Protein AF-A0A523XUC3-F1 (afdb_monomer)

Mean predicted aligned error: 4.94 Å

Nearest PDB structures (foldseek):
  3aon-assembly1_A  TM=2.044E-01  e=8.201E+00  Enterococcus hirae

Secondary structure (DSSP, 8-state):
--S-GGGTTHIIIIIGGGT-----S--SSGGGSTT---EEEEEE---TT-S---EEEEEE--HHHHHHHHHHHHTSEE-TTS-EE--S---

Solvent-accessible surface area (backbone atoms only — not comparable to full-atom values): 6128 Å² total; per-residue (Å²): 129,94,79,49,82,92,50,63,62,39,69,70,67,64,34,45,84,74,69,53,83,86,83,76,90,81,63,56,61,53,69,78,53,71,99,60,93,66,54,72,50,78,52,56,63,93,60,85,94,53,94,72,64,69,59,56,72,47,75,57,70,55,71,71,58,46,52,55,48,53,56,54,47,71,74,38,51,61,48,102,85,65,33,42,41,69,95,58,89,82,130

Sequence (91 aa):
EVFTDDKYQLMHIEMFPEGIIHAECLGGDIDLLLNERVEIGCFPWRFVDGESSIARIVAFVDDDRYAELMEKKASFDKTKFGDCVCQRPQK

pLDDT: mean 90.52, std 7.39, range [54.72, 97.62]

Structure (mmCIF, N/CA/C/O backbone):
data_AF-A0A523XUC3-F1
#
_entry.id   AF-A0A523XUC3-F1
#
loop_
_atom_site.group_PDB
_atom_site.id
_atom_site.type_symbol
_atom_site.label_atom_id
_atom_site.label_alt_id
_atom_site.label_comp_id
_atom_site.label_asym_id
_atom_site.label_entity_id
_atom_site.label_seq_id
_atom_site.pdbx_PDB_ins_code
_atom_site.Cartn_x
_atom_site.Cartn_y
_atom_site.Cartn_z
_atom_site.occupancy
_atom_site.B_iso_or_equiv
_atom_site.auth_seq_id
_atom_site.auth_comp_id
_atom_site.auth_asym_id
_atom_site.auth_atom_id
_atom_site.pdbx_PDB_model_num
ATOM 1 N N . GLU A 1 1 ? 28.193 7.125 4.790 1.00 78.38 1 GLU A N 1
ATOM 2 C CA . GLU A 1 1 ? 26.874 7.761 4.605 1.00 78.38 1 GLU A CA 1
ATOM 3 C C . GLU A 1 1 ? 25.898 6.691 4.127 1.00 78.38 1 GLU A C 1
ATOM 5 O O . GLU A 1 1 ? 26.360 5.760 3.482 1.00 78.38 1 GLU A O 1
ATOM 10 N N . VAL A 1 2 ? 24.621 6.732 4.524 1.00 78.00 2 VAL A N 1
ATOM 11 C CA . VAL A 1 2 ? 23.647 5.646 4.247 1.00 78.00 2 VAL A CA 1
ATOM 12 C C . VAL A 1 2 ? 22.946 5.821 2.888 1.00 78.00 2 VAL A C 1
ATOM 14 O O . VAL A 1 2 ? 22.550 4.832 2.283 1.00 78.00 2 VAL A O 1
ATOM 17 N N . PHE A 1 3 ? 22.847 7.056 2.384 1.00 85.75 3 PHE A N 1
ATOM 18 C CA . PHE A 1 3 ? 22.235 7.393 1.093 1.00 85.75 3 PHE A CA 1
ATOM 19 C C . PHE A 1 3 ? 23.245 8.148 0.230 1.00 85.75 3 PHE A C 1
ATOM 21 O O . PHE A 1 3 ? 23.258 9.372 0.198 1.00 85.75 3 PHE A O 1
ATOM 28 N N . THR A 1 4 ? 24.147 7.402 -0.393 1.00 91.25 4 THR A N 1
ATOM 29 C CA . THR A 1 4 ? 25.159 7.930 -1.312 1.00 91.25 4 THR A CA 1
ATOM 30 C C . THR A 1 4 ? 24.545 8.277 -2.674 1.00 91.25 4 THR A C 1
ATOM 32 O O . THR A 1 4 ? 23.459 7.804 -3.007 1.00 91.25 4 THR A O 1
ATOM 35 N N . ASP A 1 5 ? 25.228 9.092 -3.483 1.00 90.56 5 ASP A N 1
ATOM 36 C CA . ASP A 1 5 ? 24.708 9.569 -4.778 1.00 90.56 5 ASP A CA 1
ATOM 37 C C . ASP A 1 5 ? 24.375 8.436 -5.769 1.00 90.56 5 ASP A C 1
ATOM 39 O O . ASP A 1 5 ? 23.455 8.564 -6.576 1.00 90.56 5 ASP A O 1
ATOM 43 N N . ASP A 1 6 ? 25.060 7.291 -5.681 1.00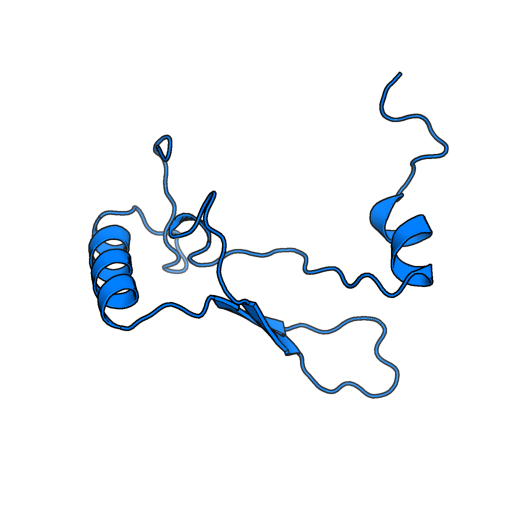 89.31 6 ASP A N 1
ATOM 44 C CA . ASP A 1 6 ? 24.756 6.093 -6.479 1.00 89.31 6 ASP A CA 1
ATOM 45 C C . ASP A 1 6 ? 23.408 5.444 -6.120 1.00 89.31 6 ASP A C 1
ATOM 47 O O . ASP A 1 6 ? 22.923 4.584 -6.849 1.00 89.31 6 ASP A O 1
ATOM 51 N N . LYS A 1 7 ? 22.776 5.871 -5.020 1.00 89.38 7 LYS A N 1
ATOM 52 C CA . LYS A 1 7 ? 21.457 5.413 -4.564 1.00 89.38 7 LYS A CA 1
ATOM 53 C C . LYS A 1 7 ? 20.316 6.313 -5.032 1.00 89.38 7 LYS A C 1
ATOM 55 O O . LYS A 1 7 ? 19.172 6.130 -4.602 1.00 89.38 7 LYS A O 1
ATOM 60 N N . TYR A 1 8 ? 20.593 7.263 -5.926 1.00 91.75 8 TYR A N 1
ATOM 61 C CA . TYR A 1 8 ? 19.565 8.082 -6.557 1.00 91.75 8 TYR A CA 1
ATOM 62 C C . TYR A 1 8 ? 18.480 7.204 -7.196 1.00 91.75 8 TYR A C 1
ATOM 64 O O . TYR A 1 8 ? 18.769 6.349 -8.024 1.00 91.75 8 TYR A O 1
ATOM 72 N N . GLN A 1 9 ? 17.224 7.406 -6.784 1.00 92.56 9 GLN A N 1
ATOM 73 C CA . GLN A 1 9 ? 16.064 6.639 -7.255 1.00 92.56 9 GLN A CA 1
ATOM 74 C C . GLN A 1 9 ? 16.242 5.109 -7.219 1.00 92.56 9 GLN A C 1
ATOM 76 O O . GLN A 1 9 ? 15.631 4.412 -8.025 1.00 92.56 9 GLN A O 1
ATOM 81 N N . LEU A 1 10 ? 17.003 4.573 -6.255 1.00 92.56 10 LEU A N 1
ATOM 82 C CA . LEU A 1 10 ? 17.326 3.141 -6.166 1.00 92.56 10 LEU A CA 1
ATOM 83 C C . LEU A 1 10 ? 16.117 2.218 -6.360 1.00 92.56 10 LEU A C 1
ATOM 85 O O . LEU A 1 10 ? 16.212 1.256 -7.111 1.00 92.56 10 LEU A O 1
ATOM 89 N N . MET A 1 11 ? 14.972 2.531 -5.741 1.00 91.88 11 MET A N 1
ATOM 90 C CA . MET A 1 11 ? 13.752 1.734 -5.916 1.00 91.88 11 MET A CA 1
ATOM 91 C C . MET A 1 11 ? 13.397 1.600 -7.406 1.00 91.88 11 MET A C 1
ATOM 93 O O . MET A 1 11 ? 13.196 0.500 -7.897 1.00 91.88 11 MET A O 1
ATOM 97 N N . HIS A 1 12 ? 13.393 2.702 -8.155 1.00 92.56 12 HIS A N 1
ATOM 98 C CA . HIS A 1 12 ? 13.019 2.711 -9.572 1.00 92.56 12 HIS A CA 1
ATOM 99 C C . HIS A 1 12 ? 14.112 2.113 -10.468 1.00 92.56 12 HIS A C 1
ATOM 101 O O . HIS A 1 12 ? 13.801 1.467 -11.461 1.00 92.56 12 HIS A O 1
ATOM 107 N N . ILE A 1 13 ? 15.387 2.326 -10.139 1.00 92.94 13 ILE A N 1
ATOM 108 C CA . ILE A 1 13 ? 16.501 1.910 -11.001 1.00 92.94 13 ILE A CA 1
ATOM 109 C C . ILE A 1 13 ? 16.857 0.435 -10.794 1.00 92.94 13 ILE A C 1
ATOM 111 O O . ILE A 1 13 ? 17.060 -0.282 -11.769 1.00 92.94 13 ILE A O 1
ATOM 115 N N . GLU A 1 14 ? 16.932 -0.026 -9.544 1.00 92.31 14 GLU A N 1
ATOM 116 C CA . GLU A 1 14 ? 17.412 -1.373 -9.219 1.00 92.31 14 GLU A CA 1
ATOM 117 C C . GLU A 1 14 ? 16.277 -2.409 -9.129 1.00 92.31 14 GLU A C 1
ATOM 119 O O . GLU A 1 14 ? 16.509 -3.572 -9.443 1.00 92.31 14 GLU A O 1
ATOM 124 N N . MET A 1 15 ? 15.047 -2.033 -8.741 1.00 94.06 15 MET A N 1
ATOM 125 C CA . MET A 1 15 ? 13.991 -3.026 -8.460 1.00 94.06 15 MET A CA 1
ATOM 126 C C . MET A 1 15 ? 13.083 -3.351 -9.652 1.00 94.06 15 MET A C 1
ATOM 128 O O . MET A 1 15 ? 12.641 -4.493 -9.785 1.00 94.06 15 MET A O 1
ATOM 132 N N . PHE A 1 16 ? 12.823 -2.397 -10.552 1.00 92.94 16 PHE A N 1
ATOM 133 C CA . PHE A 1 16 ? 12.019 -2.673 -11.749 1.00 92.94 16 PHE A CA 1
ATOM 134 C C . PHE A 1 16 ? 12.636 -3.722 -12.690 1.00 92.94 16 PHE A C 1
ATOM 136 O O . PHE A 1 16 ? 11.874 -4.556 -13.187 1.00 92.94 16 PHE A O 1
ATOM 143 N N . PRO A 1 17 ? 13.968 -3.764 -12.918 1.00 94.19 17 PRO A N 1
ATOM 144 C CA . PRO A 1 17 ? 14.591 -4.837 -13.698 1.00 94.19 17 PRO A CA 1
ATOM 145 C C . PRO A 1 17 ? 14.352 -6.240 -13.123 1.00 94.19 17 PRO A C 1
ATOM 147 O O . PRO A 1 17 ? 14.290 -7.205 -13.880 1.00 94.19 17 PRO A O 1
ATOM 150 N N . GLU A 1 18 ? 14.159 -6.343 -11.806 1.00 95.75 18 GLU A N 1
ATOM 151 C CA . GLU A 1 18 ? 13.843 -7.591 -11.097 1.00 95.75 18 GLU A CA 1
ATOM 152 C C . GLU A 1 18 ? 12.334 -7.913 -11.099 1.00 95.75 18 GLU A C 1
ATOM 154 O O . GLU A 1 18 ? 11.887 -8.877 -10.478 1.00 95.75 18 GLU A O 1
ATOM 159 N N . GLY A 1 19 ? 11.514 -7.103 -11.781 1.00 92.00 19 GLY A N 1
ATOM 160 C CA . GLY A 1 19 ? 10.063 -7.283 -11.853 1.00 92.00 19 GLY A CA 1
ATOM 161 C C . GLY A 1 19 ? 9.323 -6.942 -10.557 1.00 92.00 19 GLY A C 1
ATOM 162 O O . GLY A 1 19 ? 8.163 -7.323 -10.394 1.00 92.00 19 GLY A O 1
ATOM 163 N N . ILE A 1 20 ? 9.966 -6.228 -9.629 1.00 94.50 20 ILE A N 1
ATOM 164 C CA . ILE A 1 20 ? 9.332 -5.771 -8.391 1.00 94.50 20 ILE A CA 1
ATOM 165 C C . ILE A 1 20 ? 8.461 -4.554 -8.714 1.00 94.50 20 ILE A C 1
ATOM 167 O O . ILE A 1 20 ? 8.942 -3.523 -9.177 1.00 94.50 20 ILE A O 1
ATOM 171 N N . ILE A 1 21 ? 7.157 -4.683 -8.473 1.00 91.44 21 ILE A N 1
ATOM 172 C CA . ILE A 1 21 ? 6.164 -3.643 -8.759 1.00 91.44 21 ILE A CA 1
ATOM 173 C C . ILE A 1 21 ? 6.049 -2.696 -7.562 1.00 91.44 21 ILE A C 1
ATOM 175 O O . ILE A 1 21 ? 6.055 -3.133 -6.410 1.00 91.44 21 ILE A O 1
ATOM 179 N N . HIS A 1 22 ? 5.872 -1.402 -7.832 1.00 94.50 22 HIS A N 1
ATOM 180 C CA . HIS A 1 22 ? 5.594 -0.402 -6.804 1.00 94.50 22 HIS A CA 1
ATOM 181 C C . HIS A 1 22 ? 4.131 0.025 -6.810 1.00 94.50 22 HIS A C 1
ATOM 183 O O . HIS A 1 22 ? 3.495 0.145 -7.856 1.00 94.50 22 HIS A O 1
ATOM 189 N N . ALA A 1 23 ? 3.627 0.309 -5.615 1.00 94.25 23 ALA A N 1
ATOM 190 C CA . ALA A 1 23 ? 2.382 1.020 -5.408 1.00 94.25 23 ALA A CA 1
ATOM 191 C C . ALA A 1 23 ? 2.704 2.293 -4.624 1.00 94.25 23 ALA A C 1
ATOM 193 O O . ALA A 1 23 ? 3.170 2.231 -3.486 1.00 94.25 23 ALA A O 1
ATOM 194 N N . GLU A 1 24 ? 2.496 3.441 -5.254 1.00 93.81 24 GLU A N 1
ATOM 195 C CA . GLU A 1 24 ? 2.764 4.750 -4.669 1.00 93.81 24 GLU A CA 1
ATOM 196 C C . GLU A 1 24 ? 1.470 5.463 -4.283 1.00 93.81 24 GLU A C 1
ATOM 198 O O . GLU A 1 24 ? 0.378 5.093 -4.717 1.00 93.81 24 GLU A O 1
ATOM 203 N N . CYS A 1 25 ? 1.598 6.485 -3.435 1.00 92.38 25 CYS A N 1
ATOM 204 C CA . CYS A 1 25 ? 0.464 7.277 -2.955 1.00 92.38 25 CYS A CA 1
ATOM 205 C C . CYS A 1 25 ? -0.655 6.434 -2.311 1.00 92.38 25 CYS A C 1
ATOM 207 O O . CYS A 1 25 ? -1.826 6.813 -2.363 1.00 92.38 25 CYS A O 1
ATOM 209 N N . LEU A 1 26 ? -0.302 5.302 -1.687 1.00 90.56 26 LEU A N 1
ATOM 210 C CA . LEU A 1 26 ? -1.251 4.497 -0.923 1.00 90.56 26 LEU A CA 1
ATOM 211 C C . LEU A 1 26 ? -1.799 5.311 0.250 1.00 90.56 26 LEU A C 1
ATOM 213 O O . LEU A 1 26 ? -1.049 5.877 1.043 1.00 90.56 26 LEU A O 1
ATOM 217 N N . GLY A 1 27 ? -3.123 5.356 0.344 1.00 87.19 27 GLY A N 1
ATOM 218 C CA . GLY A 1 27 ? -3.858 6.088 1.366 1.00 87.19 27 GLY A CA 1
ATOM 219 C C . GLY A 1 27 ? -5.222 5.450 1.604 1.00 87.19 27 GLY A C 1
ATOM 220 O O . GLY A 1 27 ? -5.379 4.238 1.458 1.00 87.19 27 GLY A O 1
ATOM 221 N N . GLY A 1 28 ? -6.217 6.261 1.958 1.00 88.25 28 GLY A N 1
ATOM 222 C CA . GLY A 1 28 ? -7.531 5.762 2.356 1.00 88.25 28 GLY A CA 1
ATOM 223 C C . GLY A 1 28 ? -7.485 5.234 3.784 1.00 88.25 28 GLY A C 1
ATOM 224 O O . GLY A 1 28 ? -7.061 5.942 4.692 1.00 88.25 28 GLY A O 1
ATOM 225 N N . ASP A 1 29 ? -7.877 3.979 3.978 1.00 91.06 29 ASP A N 1
ATOM 226 C CA . ASP A 1 29 ? -8.011 3.384 5.310 1.00 91.06 29 ASP A CA 1
ATOM 227 C C . ASP A 1 29 ? -6.755 2.628 5.787 1.00 91.06 29 ASP A C 1
ATOM 229 O O . ASP A 1 29 ? -6.844 1.719 6.611 1.00 91.06 29 ASP A O 1
ATOM 233 N N . ILE A 1 30 ? -5.573 2.977 5.264 1.00 89.75 30 ILE A N 1
ATOM 234 C CA . ILE A 1 30 ? -4.309 2.275 5.564 1.00 89.75 30 ILE A CA 1
ATOM 235 C C . ILE A 1 30 ? -3.962 2.294 7.059 1.00 89.75 30 ILE A C 1
ATOM 237 O O . ILE A 1 30 ? -3.446 1.313 7.594 1.00 89.75 30 ILE A O 1
ATOM 241 N N . ASP A 1 31 ? -4.350 3.363 7.756 1.00 89.88 31 ASP A N 1
ATOM 242 C CA . ASP A 1 31 ? -4.204 3.498 9.202 1.00 89.88 31 ASP A CA 1
ATOM 243 C C . ASP A 1 31 ? -5.006 2.446 9.987 1.00 89.88 31 ASP A C 1
ATOM 245 O O . ASP A 1 31 ? -4.821 2.295 11.187 1.00 89.88 31 ASP A O 1
ATOM 249 N N . LEU A 1 32 ? -5.919 1.692 9.381 1.00 90.75 32 LEU A N 1
ATOM 250 C CA . LEU A 1 32 ? -6.604 0.620 10.102 1.00 90.75 32 LEU A CA 1
ATOM 251 C C . LEU A 1 32 ? -5.724 -0.619 10.303 1.00 90.75 32 LEU A C 1
ATOM 253 O O . LEU A 1 32 ? -5.963 -1.336 11.277 1.00 90.75 32 LEU A O 1
ATOM 257 N N . LEU A 1 33 ? -4.720 -0.817 9.438 1.00 89.69 33 LEU A N 1
ATOM 258 C CA . LEU A 1 33 ? -4.007 -2.081 9.205 1.00 89.69 33 LEU A CA 1
ATOM 259 C C . LEU A 1 33 ? -2.475 -1.976 9.360 1.00 89.69 33 LEU A C 1
ATOM 261 O O . LEU A 1 33 ? -1.727 -2.771 8.785 1.00 89.69 33 LEU A O 1
ATOM 265 N N . LEU A 1 34 ? -1.970 -0.984 10.099 1.00 89.00 34 LEU A N 1
ATOM 266 C CA . LEU A 1 34 ? -0.525 -0.839 10.305 1.00 89.00 34 LEU A CA 1
ATOM 267 C C . LEU A 1 34 ? 0.053 -2.050 11.054 1.00 89.00 34 LEU A C 1
ATOM 269 O O . LEU A 1 34 ? -0.535 -2.537 12.014 1.00 89.00 34 LEU A O 1
ATOM 273 N N . ASN A 1 35 ? 1.245 -2.496 10.642 1.00 89.00 35 ASN A N 1
ATOM 274 C CA . ASN A 1 35 ? 1.958 -3.658 11.198 1.00 89.00 35 ASN A CA 1
ATOM 275 C C . ASN A 1 35 ? 1.231 -5.010 11.060 1.00 89.00 35 ASN A C 1
ATOM 277 O O . ASN A 1 35 ? 1.624 -5.984 11.703 1.00 89.00 35 ASN A O 1
ATOM 281 N N . GLU A 1 36 ? 0.217 -5.107 10.199 1.00 90.31 36 GLU A N 1
ATOM 282 C CA . GLU A 1 36 ? -0.504 -6.353 9.938 1.00 90.31 36 GLU A CA 1
ATOM 283 C C . GLU A 1 36 ? -0.066 -6.984 8.610 1.00 90.31 36 GLU A C 1
ATOM 285 O O . GLU A 1 36 ? 0.203 -6.304 7.618 1.00 90.31 36 GLU A O 1
ATOM 290 N N . ARG A 1 37 ? 0.002 -8.321 8.578 1.00 93.25 37 ARG A N 1
ATOM 291 C CA . ARG A 1 37 ? 0.154 -9.074 7.330 1.00 93.25 37 ARG A CA 1
ATOM 292 C C . ARG A 1 37 ? -1.236 -9.415 6.817 1.00 93.25 37 ARG A C 1
ATOM 294 O O . ARG A 1 37 ? -1.949 -10.175 7.460 1.00 93.25 37 ARG A O 1
ATOM 301 N N . VAL A 1 38 ? -1.572 -8.898 5.646 1.00 94.50 38 VAL A N 1
ATOM 302 C CA . VAL A 1 38 ? -2.862 -9.118 4.988 1.00 94.50 38 VAL A CA 1
ATOM 303 C C . VAL A 1 38 ? -2.649 -9.445 3.517 1.00 94.50 38 VAL A C 1
ATOM 305 O O . VAL A 1 38 ? -1.616 -9.103 2.934 1.00 94.50 38 VAL A O 1
ATOM 308 N N . GLU A 1 39 ? -3.623 -10.117 2.915 1.00 96.38 39 GLU A N 1
ATOM 309 C CA . GLU A 1 39 ? -3.648 -10.299 1.469 1.00 96.38 39 GLU A CA 1
ATOM 310 C C . GLU A 1 39 ? -4.055 -8.981 0.801 1.00 96.38 39 GLU A C 1
ATOM 312 O O . GLU A 1 39 ? -5.049 -8.357 1.176 1.00 96.38 39 GLU A O 1
ATOM 317 N N . ILE A 1 40 ? -3.268 -8.541 -0.182 1.00 95.38 40 ILE A N 1
ATOM 318 C CA . ILE A 1 40 ? -3.496 -7.288 -0.902 1.00 95.38 40 ILE A CA 1
ATOM 319 C C . ILE A 1 40 ? -3.960 -7.596 -2.322 1.00 95.38 40 ILE A C 1
ATOM 321 O O . ILE A 1 40 ? -3.271 -8.277 -3.080 1.00 95.38 40 ILE A O 1
ATOM 325 N N . GLY A 1 41 ? -5.106 -7.033 -2.700 1.00 96.69 41 GLY A N 1
ATOM 326 C CA . GLY A 1 41 ? -5.573 -7.002 -4.081 1.00 96.69 41 GLY A CA 1
ATOM 327 C C . GLY A 1 41 ? -5.190 -5.693 -4.759 1.00 96.69 41 GLY A C 1
ATOM 328 O O . GLY A 1 41 ? -5.459 -4.623 -4.217 1.00 96.69 41 GLY A O 1
ATOM 329 N N . CYS A 1 42 ? -4.619 -5.765 -5.962 1.00 95.75 42 CYS A N 1
ATOM 330 C CA . CYS A 1 42 ? -4.348 -4.603 -6.809 1.00 95.75 42 CYS A CA 1
ATOM 331 C C . CYS A 1 42 ? -5.133 -4.714 -8.120 1.00 95.75 42 CYS A C 1
ATOM 333 O O . CYS A 1 42 ? -4.963 -5.668 -8.879 1.00 95.75 42 CYS A O 1
ATOM 335 N N . PHE A 1 43 ? -5.985 -3.725 -8.389 1.00 96.56 43 PHE A N 1
ATOM 336 C CA . PHE A 1 43 ? -6.860 -3.684 -9.559 1.00 96.56 43 PHE A CA 1
ATOM 337 C C . PHE A 1 43 ? -6.545 -2.444 -10.415 1.00 96.56 43 PHE A C 1
ATOM 339 O O . PHE A 1 43 ? -7.226 -1.419 -10.282 1.00 96.56 43 PHE A O 1
ATOM 346 N N . PRO A 1 44 ? -5.496 -2.496 -11.259 1.00 95.25 44 PRO A N 1
ATOM 347 C CA . PRO A 1 44 ? -5.143 -1.412 -12.168 1.00 95.25 44 PRO A CA 1
ATOM 348 C C . PRO A 1 44 ? -6.051 -1.386 -13.400 1.00 95.25 44 PRO A C 1
ATOM 350 O O . PRO A 1 44 ? -6.660 -2.390 -13.787 1.00 95.25 44 PRO A O 1
ATOM 353 N N . TRP A 1 45 ? -6.107 -0.235 -14.063 1.00 95.44 45 TRP A N 1
ATOM 354 C CA . TRP A 1 45 ? -6.647 -0.164 -15.413 1.00 95.44 45 TRP A CA 1
ATOM 355 C C . TRP A 1 45 ? -5.735 -0.895 -16.402 1.00 95.44 45 TRP A C 1
ATOM 357 O O . TRP A 1 45 ? -4.511 -0.892 -16.293 1.00 95.44 45 TRP A O 1
ATOM 367 N N . ARG A 1 46 ? -6.352 -1.558 -17.384 1.00 91.69 46 ARG A N 1
ATOM 368 C CA . ARG A 1 46 ? -5.629 -2.312 -18.413 1.00 91.69 46 ARG A CA 1
ATOM 369 C C . ARG A 1 46 ? -5.252 -1.383 -19.556 1.00 91.69 46 ARG A C 1
ATOM 371 O O . ARG A 1 46 ? -5.970 -1.290 -20.549 1.00 91.69 46 ARG A O 1
ATOM 378 N N . PHE A 1 47 ? -4.145 -0.680 -19.380 1.00 90.81 47 PHE A N 1
ATOM 379 C CA . PHE A 1 47 ? -3.564 0.170 -20.407 1.00 90.81 47 PHE A CA 1
ATOM 380 C C . PHE A 1 47 ? -2.602 -0.623 -21.284 1.00 90.81 47 PHE A C 1
ATOM 382 O O . PHE A 1 47 ? -1.725 -1.324 -20.787 1.00 90.81 47 PHE A O 1
ATOM 389 N N . VAL A 1 48 ? -2.800 -0.529 -22.598 1.00 93.50 48 VAL A N 1
ATOM 390 C CA . VAL A 1 48 ? -1.866 -1.085 -23.581 1.00 93.50 48 VAL A CA 1
ATOM 391 C C . VAL A 1 48 ? -0.655 -0.157 -23.633 1.00 93.50 48 VAL A C 1
ATOM 393 O O . VAL A 1 48 ? -0.833 1.055 -23.729 1.00 93.50 48 VAL A O 1
ATOM 396 N N . ASP A 1 49 ? 0.543 -0.731 -23.517 1.00 93.44 49 ASP A N 1
ATOM 397 C CA . ASP A 1 49 ? 1.833 -0.022 -23.521 1.00 93.44 49 ASP A CA 1
ATOM 398 C C . ASP A 1 49 ? 1.989 1.052 -22.422 1.00 93.44 49 ASP A C 1
ATOM 400 O O . ASP A 1 49 ? 2.780 1.984 -22.553 1.00 93.44 49 ASP A O 1
ATOM 404 N N . GLY A 1 50 ? 1.235 0.937 -21.323 1.00 90.75 50 GLY A N 1
ATOM 405 C CA . GLY A 1 50 ? 1.363 1.827 -20.168 1.00 90.75 50 GLY A CA 1
ATOM 406 C C . GLY A 1 50 ? 2.517 1.424 -19.246 1.00 90.75 50 GLY A C 1
ATOM 407 O O . GLY A 1 50 ? 2.609 0.268 -18.843 1.00 90.75 50 GLY A O 1
ATOM 408 N N . GLU A 1 51 ? 3.357 2.388 -18.860 1.00 90.69 51 GLU A N 1
ATOM 409 C CA . GLU A 1 51 ? 4.452 2.184 -17.892 1.00 90.69 51 GLU A CA 1
ATOM 410 C C . GLU A 1 51 ? 3.955 2.153 -16.435 1.00 90.69 51 GLU A C 1
ATOM 412 O O . GLU A 1 51 ? 4.575 1.549 -15.562 1.00 90.69 51 GLU A O 1
ATOM 417 N N . SER A 1 52 ? 2.810 2.784 -16.166 1.00 93.25 52 SER A N 1
ATOM 418 C CA . SER A 1 52 ? 2.127 2.776 -14.875 1.00 93.25 52 SER A CA 1
ATOM 419 C C . SER A 1 52 ? 0.620 2.962 -15.063 1.00 93.25 52 SER A C 1
ATOM 421 O O . SER A 1 52 ? 0.136 3.357 -16.128 1.00 93.25 52 SER A O 1
ATOM 423 N N . SER A 1 53 ? -0.155 2.644 -14.028 1.00 95.00 53 SER A N 1
ATOM 424 C CA . SER A 1 53 ? -1.604 2.816 -14.037 1.00 95.00 53 SER A CA 1
ATOM 425 C C . SER A 1 53 ? -2.089 3.201 -12.654 1.00 95.00 53 SER A C 1
ATOM 427 O O . SER A 1 53 ? -1.630 2.660 -11.650 1.00 95.00 53 SER A O 1
ATOM 429 N N . ILE A 1 54 ? -3.116 4.050 -12.609 1.00 95.12 54 ILE A N 1
ATOM 430 C CA . ILE A 1 54 ? -3.926 4.169 -11.401 1.00 95.12 54 ILE A CA 1
ATOM 431 C C . ILE A 1 54 ? -4.537 2.805 -11.068 1.00 95.12 54 ILE A C 1
ATOM 433 O O . ILE A 1 54 ? -4.894 2.031 -11.965 1.00 95.12 54 ILE A O 1
ATOM 437 N N . ALA A 1 55 ? -4.658 2.514 -9.779 1.00 95.06 55 ALA A N 1
ATOM 438 C CA . ALA A 1 55 ? -5.192 1.251 -9.305 1.00 95.06 55 ALA A CA 1
ATOM 439 C C . ALA A 1 55 ? -6.089 1.455 -8.091 1.00 95.06 55 ALA A C 1
ATOM 441 O O . ALA A 1 55 ? -5.874 2.350 -7.273 1.00 95.06 55 ALA A O 1
ATOM 442 N N . ARG A 1 56 ? -7.085 0.578 -7.958 1.00 95.31 56 ARG A N 1
ATOM 443 C CA . ARG A 1 56 ? -7.762 0.370 -6.680 1.00 95.31 56 ARG A CA 1
ATOM 444 C C . ARG A 1 56 ? -7.025 -0.736 -5.944 1.00 95.31 56 ARG A C 1
ATOM 446 O O . ARG A 1 56 ? -6.992 -1.866 -6.423 1.00 95.31 56 ARG A O 1
ATOM 453 N N . ILE A 1 57 ? -6.445 -0.398 -4.802 1.00 96.12 57 ILE A N 1
ATOM 454 C CA . ILE A 1 57 ? -5.752 -1.350 -3.938 1.00 96.12 57 ILE A CA 1
ATOM 455 C C . ILE A 1 57 ? -6.591 -1.555 -2.683 1.00 96.12 57 ILE A C 1
ATOM 457 O O . ILE A 1 57 ? -7.109 -0.595 -2.114 1.00 96.12 57 ILE A O 1
ATOM 461 N N . VAL A 1 58 ? -6.782 -2.815 -2.307 1.00 95.75 58 VAL A N 1
ATOM 462 C CA . VAL A 1 58 ? -7.610 -3.223 -1.169 1.00 95.75 58 VAL A CA 1
ATOM 463 C C . VAL A 1 58 ? -6.855 -4.238 -0.325 1.00 95.75 58 VAL A C 1
ATOM 465 O O . VAL A 1 58 ? -6.052 -5.008 -0.849 1.00 95.75 58 VAL A O 1
ATOM 468 N N . ALA A 1 59 ? -7.145 -4.253 0.970 1.00 95.69 59 ALA A N 1
ATOM 469 C CA . ALA A 1 59 ? -6.743 -5.327 1.863 1.00 95.69 59 ALA A CA 1
ATOM 470 C C . ALA A 1 59 ? -7.928 -6.269 2.078 1.00 95.69 59 ALA A C 1
ATOM 472 O O . ALA A 1 59 ? -9.031 -5.812 2.387 1.00 95.69 59 ALA A O 1
ATOM 473 N N . PHE A 1 60 ? -7.700 -7.567 1.908 1.00 96.75 60 PHE A N 1
ATOM 474 C CA . PHE A 1 60 ? -8.674 -8.599 2.236 1.00 96.75 60 PHE A CA 1
ATOM 475 C C . PHE A 1 60 ? -8.489 -9.034 3.687 1.00 96.75 60 PHE A C 1
ATOM 477 O O . PHE A 1 60 ? -7.373 -9.308 4.133 1.00 96.75 60 PHE A O 1
ATOM 484 N N . VAL A 1 61 ? -9.599 -9.083 4.416 1.00 95.81 61 VAL A N 1
ATOM 485 C CA . VAL A 1 61 ? -9.687 -9.538 5.804 1.00 95.81 61 VAL A CA 1
ATOM 486 C C . VAL A 1 61 ? -10.964 -10.357 5.966 1.00 95.81 61 VAL A C 1
ATOM 488 O O . VAL A 1 61 ? -11.912 -10.162 5.203 1.00 95.81 61 VAL A O 1
ATOM 491 N N . ASP A 1 62 ? -10.990 -11.249 6.952 1.00 96.81 62 ASP A N 1
ATOM 492 C CA . ASP A 1 62 ? -12.187 -12.023 7.288 1.00 96.81 62 ASP A CA 1
ATOM 493 C C . ASP A 1 62 ? -13.328 -11.114 7.773 1.00 96.81 62 ASP A C 1
ATOM 495 O O . ASP A 1 62 ? -13.087 -10.018 8.285 1.00 96.81 62 ASP A O 1
ATOM 499 N N . ASP A 1 63 ? -14.573 -11.581 7.660 1.00 97.62 63 ASP A N 1
ATOM 500 C CA . ASP A 1 63 ? -15.771 -10.789 7.981 1.00 97.62 63 ASP A CA 1
ATOM 501 C C . ASP A 1 63 ? -15.778 -10.268 9.430 1.00 97.62 63 ASP A C 1
ATOM 503 O O . ASP A 1 63 ? -16.081 -9.095 9.669 1.00 97.62 63 ASP A O 1
ATOM 507 N N . ASP A 1 64 ? -15.384 -11.104 10.394 1.00 97.62 64 ASP A N 1
ATOM 508 C CA . ASP A 1 64 ? -15.286 -10.708 11.806 1.00 97.62 64 ASP A CA 1
ATOM 509 C C . ASP A 1 64 ? -14.253 -9.587 11.985 1.00 97.62 64 ASP A C 1
ATOM 511 O O . ASP A 1 6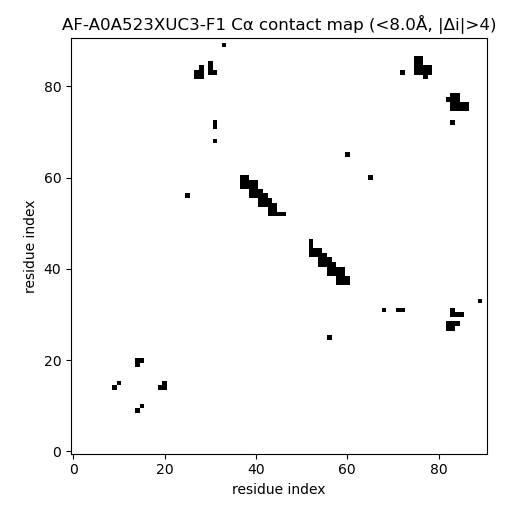4 ? -14.515 -8.569 12.631 1.00 97.62 64 ASP A O 1
ATOM 515 N N . ARG A 1 65 ? -13.096 -9.723 11.325 1.00 95.12 65 ARG A N 1
ATOM 516 C CA . ARG A 1 65 ? -12.042 -8.707 11.353 1.00 95.12 65 ARG A CA 1
ATOM 517 C C . ARG A 1 65 ? -12.501 -7.420 10.678 1.00 95.12 65 ARG A C 1
ATOM 519 O O . ARG A 1 65 ? -12.223 -6.332 11.177 1.00 95.12 65 ARG A O 1
ATOM 526 N N . TYR A 1 66 ? -13.219 -7.518 9.565 1.00 95.94 66 TYR A N 1
ATOM 527 C CA . TYR A 1 66 ? -13.791 -6.360 8.891 1.00 95.94 66 TYR A CA 1
ATOM 528 C C . TYR A 1 66 ? -14.722 -5.576 9.823 1.00 95.94 66 TYR A C 1
ATOM 530 O O . TYR A 1 66 ? -14.604 -4.352 9.909 1.00 95.94 66 TYR A O 1
ATOM 538 N N . ALA A 1 67 ? -15.601 -6.262 10.559 1.00 97.06 67 ALA A N 1
ATOM 539 C CA . ALA A 1 67 ? -16.511 -5.623 11.506 1.00 97.06 67 ALA A CA 1
ATOM 540 C C . ALA A 1 67 ? -15.754 -4.846 12.599 1.00 97.06 67 ALA A C 1
ATOM 542 O O . ALA A 1 67 ? -16.050 -3.669 12.827 1.00 97.06 67 ALA A O 1
ATOM 543 N N . GLU A 1 68 ? -14.723 -5.451 13.198 1.00 94.81 68 GLU A N 1
ATOM 544 C CA . GLU A 1 68 ? -13.847 -4.784 14.174 1.00 94.81 68 GLU A CA 1
ATOM 545 C C . GLU A 1 68 ? -13.165 -3.539 13.589 1.00 94.81 68 GLU A C 1
ATOM 547 O O . GLU A 1 68 ? -13.098 -2.485 14.229 1.00 94.81 68 GLU A O 1
ATOM 552 N N . LEU A 1 69 ? -12.654 -3.637 12.357 1.00 93.75 69 LEU A N 1
ATOM 553 C CA . LEU A 1 69 ? -11.985 -2.523 11.689 1.00 93.75 69 LEU A CA 1
ATOM 554 C C . LEU A 1 69 ? 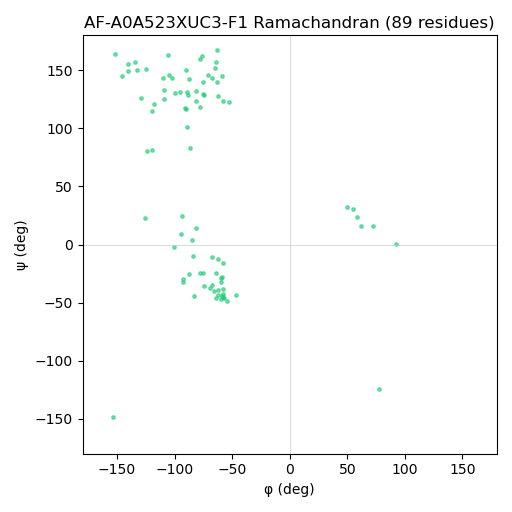-12.955 -1.387 11.366 1.00 93.75 69 LEU A C 1
ATOM 556 O O . LEU A 1 69 ? -12.565 -0.224 11.459 1.00 93.75 69 LEU A O 1
ATOM 560 N N . MET A 1 70 ? -14.209 -1.686 11.021 1.00 94.50 70 MET A N 1
ATOM 561 C CA . MET A 1 70 ? -15.228 -0.659 10.790 1.00 94.50 70 MET A CA 1
ATOM 562 C C . MET A 1 70 ? -15.630 0.053 12.085 1.00 94.50 70 MET A C 1
ATOM 564 O O . MET A 1 70 ? -15.805 1.275 12.077 1.00 94.50 70 MET A O 1
ATOM 568 N N . GLU A 1 71 ? -15.708 -0.664 13.208 1.00 93.81 71 GLU A N 1
ATOM 569 C CA . GLU A 1 71 ? -15.906 -0.049 14.525 1.00 93.81 71 GLU A CA 1
ATOM 570 C C . GLU A 1 71 ? -14.707 0.836 14.907 1.00 93.81 71 GLU A C 1
ATOM 572 O O . GLU A 1 71 ? -14.877 2.005 15.265 1.00 93.81 71 GLU A O 1
ATOM 577 N N . LYS A 1 72 ? -13.478 0.334 14.721 1.00 90.69 72 LYS A N 1
ATOM 578 C CA . LYS A 1 72 ? -12.241 1.108 14.915 1.00 90.69 72 LYS A CA 1
ATOM 579 C C . LYS A 1 72 ? -12.233 2.364 14.038 1.00 90.69 72 LYS A C 1
ATOM 581 O O . LYS A 1 72 ? -11.965 3.454 14.544 1.00 90.69 72 LYS A O 1
ATOM 586 N N . LYS A 1 73 ? -12.600 2.246 12.758 1.00 92.12 73 LYS A N 1
ATOM 587 C CA . LYS A 1 73 ? -12.695 3.360 11.800 1.00 92.12 73 LYS A CA 1
ATOM 588 C C . LYS A 1 73 ? -13.664 4.441 12.263 1.00 92.12 73 LYS A C 1
ATOM 590 O O . LYS A 1 73 ? -13.384 5.624 12.083 1.00 92.12 73 LYS A O 1
ATOM 595 N N . ALA A 1 74 ? -14.787 4.061 12.871 1.00 91.56 74 ALA A N 1
ATOM 596 C CA . ALA A 1 74 ? -15.761 5.016 13.393 1.00 91.56 74 ALA A CA 1
ATOM 597 C C . ALA A 1 74 ? -15.195 5.886 14.530 1.00 91.56 74 ALA A C 1
ATOM 599 O O . ALA A 1 74 ? -15.666 7.004 14.727 1.00 91.56 74 ALA A O 1
ATOM 600 N N . SER A 1 75 ? -14.174 5.398 15.243 1.00 89.69 75 SER A N 1
ATOM 601 C CA . SER A 1 75 ? -13.494 6.139 16.312 1.00 89.69 75 SER A CA 1
ATOM 602 C C . SER A 1 75 ? -12.395 7.095 15.825 1.00 89.69 75 SER A C 1
ATOM 604 O O . SER A 1 75 ? -11.870 7.869 16.627 1.00 89.69 75 SER A O 1
ATOM 606 N N . PHE A 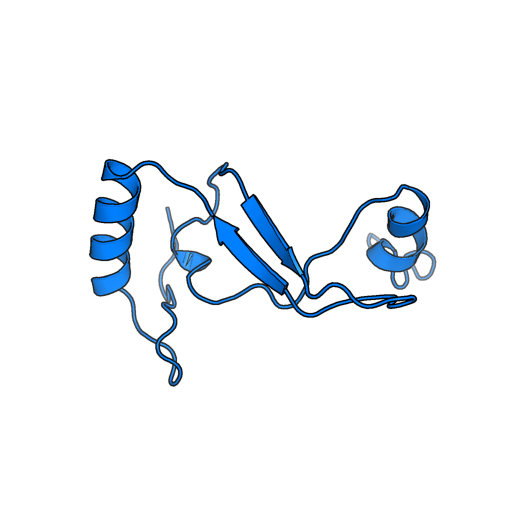1 76 ? -12.015 7.029 14.544 1.00 90.31 76 PHE A N 1
ATOM 607 C CA . PHE A 1 76 ? -10.924 7.825 13.980 1.00 90.31 76 PHE A CA 1
ATOM 608 C C . PHE A 1 76 ? -11.423 9.165 13.440 1.00 90.31 76 PHE A C 1
ATOM 610 O O . PHE A 1 76 ? -12.548 9.289 12.945 1.00 90.31 76 PHE A O 1
ATOM 617 N N . ASP A 1 77 ? -10.540 10.162 13.487 1.00 90.56 77 ASP A N 1
ATOM 618 C CA . ASP A 1 77 ? -10.763 11.419 12.787 1.00 90.56 77 ASP A CA 1
ATOM 619 C C . ASP A 1 77 ? -10.770 11.169 11.277 1.00 90.56 77 ASP A C 1
ATOM 621 O O . ASP A 1 77 ? -10.143 10.236 10.769 1.00 90.56 77 ASP A O 1
ATOM 625 N N . LYS A 1 78 ? -11.499 12.009 10.545 1.00 90.19 78 LYS A N 1
ATOM 626 C CA . LYS A 1 78 ? -11.625 11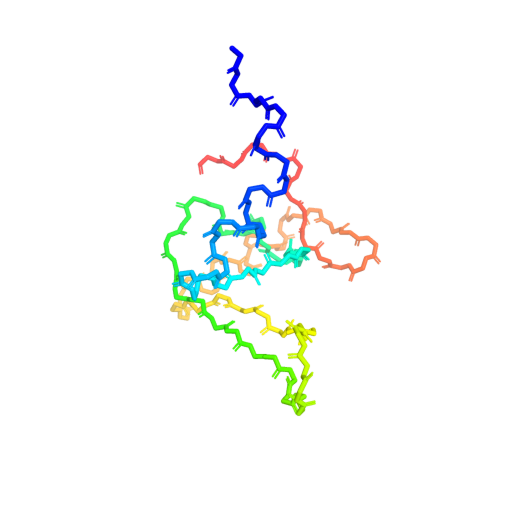.885 9.093 1.00 90.19 78 LYS 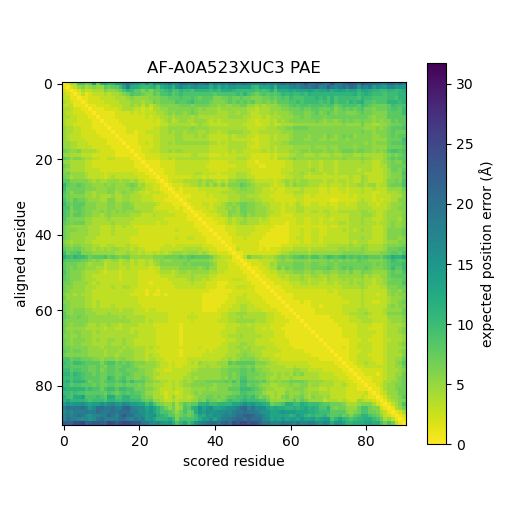A CA 1
ATOM 627 C C . LYS A 1 78 ? -10.902 13.022 8.395 1.00 90.19 78 LYS A C 1
ATOM 629 O O . LYS A 1 78 ? -10.949 14.168 8.846 1.00 90.19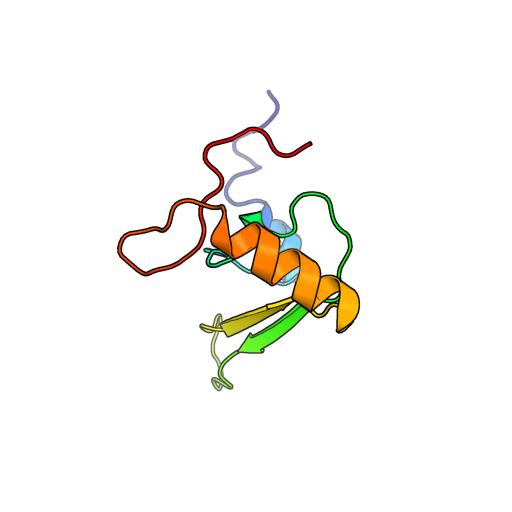 78 LYS A O 1
ATOM 634 N N . THR A 1 79 ? -10.285 12.727 7.255 1.00 88.50 79 THR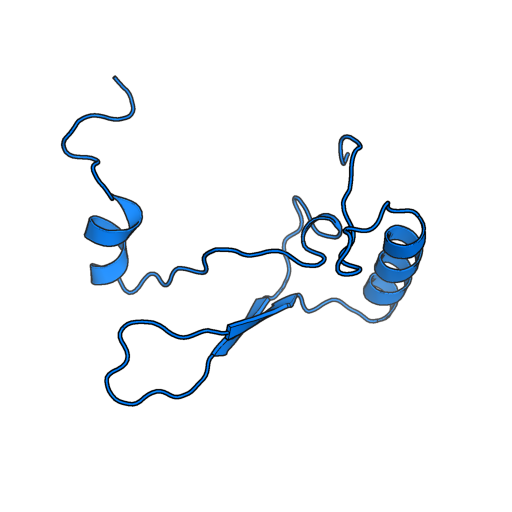 A N 1
ATOM 635 C CA . THR A 1 79 ? -9.859 13.777 6.327 1.00 88.50 79 THR A CA 1
ATOM 636 C C . THR A 1 79 ? -11.080 14.538 5.806 1.00 88.50 79 THR A C 1
ATOM 638 O O . THR A 1 79 ? -12.220 14.071 5.882 1.00 88.50 79 THR A O 1
ATOM 641 N N . LYS A 1 80 ? -10.850 15.686 5.159 1.00 90.12 80 LYS A N 1
ATOM 642 C CA . LYS A 1 80 ? -11.900 16.395 4.403 1.00 90.12 80 LYS A CA 1
ATOM 643 C C . LYS A 1 80 ? -12.547 15.550 3.292 1.00 90.12 80 LYS A C 1
ATOM 645 O O . LYS A 1 80 ? -13.594 15.936 2.784 1.00 90.12 80 LYS A O 1
ATOM 650 N N . PHE A 1 81 ? -11.918 14.440 2.901 1.00 87.75 81 PHE A N 1
ATOM 651 C CA . PHE A 1 81 ? -12.399 13.511 1.880 1.00 87.75 81 PHE A CA 1
ATOM 652 C C . PHE A 1 81 ? -13.058 12.255 2.473 1.00 87.75 81 PHE A C 1
ATOM 654 O O . PHE A 1 81 ? -13.599 11.446 1.727 1.00 87.75 81 PHE A O 1
ATOM 661 N N . GLY A 1 82 ? -13.087 12.124 3.805 1.00 84.88 82 GLY A N 1
ATOM 662 C CA . GLY A 1 82 ? -13.772 11.038 4.508 1.00 84.88 82 GLY A CA 1
ATOM 663 C C . GLY A 1 82 ? -12.909 9.815 4.828 1.00 84.88 82 GLY A C 1
ATOM 664 O O . GLY A 1 82 ? -13.426 8.881 5.444 1.00 84.88 82 GLY A O 1
ATOM 665 N N . ASP A 1 83 ? -11.627 9.827 4.465 1.00 87.50 83 ASP A N 1
ATOM 666 C CA . ASP A 1 83 ? -10.670 8.767 4.812 1.00 87.50 83 ASP A CA 1
ATOM 667 C C . ASP A 1 83 ? -10.345 8.807 6.304 1.00 87.50 83 ASP A C 1
ATOM 669 O O . ASP A 1 83 ? -10.295 9.894 6.890 1.00 87.50 83 ASP A O 1
ATOM 673 N N . CYS A 1 84 ? -10.116 7.651 6.929 1.00 88.44 84 CYS A N 1
ATOM 674 C CA . CYS A 1 84 ? -9.726 7.639 8.334 1.00 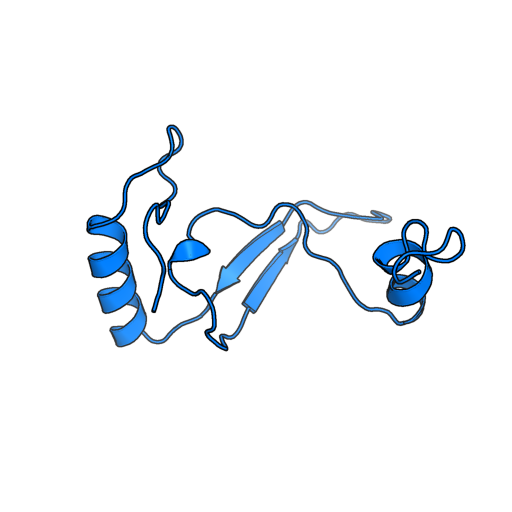88.44 84 CYS A CA 1
ATOM 675 C C . CYS A 1 84 ? -8.264 8.050 8.513 1.00 88.44 84 CYS A C 1
ATOM 677 O O . CYS A 1 84 ? -7.394 7.632 7.754 1.00 88.44 84 CYS A O 1
ATOM 679 N N . VAL A 1 85 ? -7.999 8.834 9.554 1.00 87.38 85 VAL A N 1
ATOM 680 C CA . VAL A 1 85 ? -6.648 9.208 9.964 1.00 87.38 85 VAL A CA 1
ATOM 681 C C . VAL A 1 85 ? -6.488 8.921 11.440 1.00 87.38 85 VAL A C 1
ATOM 683 O O . VAL A 1 85 ? -7.244 9.411 12.283 1.00 87.38 85 VAL A O 1
ATOM 686 N N . CYS A 1 86 ? -5.462 8.154 11.770 1.00 78.00 86 CYS A N 1
ATOM 687 C CA . CYS A 1 86 ? -5.080 7.923 13.142 1.00 78.00 86 CYS A CA 1
ATOM 688 C C . CYS A 1 86 ? -4.079 8.985 13.590 1.00 78.00 86 CYS A C 1
ATOM 690 O O . CYS A 1 86 ? -2.883 8.895 13.334 1.00 78.00 86 CYS A O 1
ATOM 692 N N . GLN A 1 87 ? -4.551 9.983 14.335 1.00 70.62 87 GLN A N 1
ATOM 693 C CA . GLN A 1 87 ? -3.670 10.983 14.954 1.00 70.62 87 GLN A CA 1
ATOM 694 C C . GLN A 1 87 ? -3.024 10.497 16.266 1.00 70.62 87 GLN A C 1
ATOM 696 O O . GLN A 1 87 ? -2.513 11.298 17.049 1.00 70.62 87 GLN A O 1
ATOM 701 N N . ARG A 1 88 ? -3.072 9.190 16.556 1.00 68.94 88 ARG A N 1
ATOM 702 C CA . ARG A 1 88 ? -2.568 8.587 17.798 1.00 68.94 88 ARG A CA 1
ATOM 703 C C . ARG A 1 88 ? -1.560 7.482 17.469 1.00 68.94 88 ARG A C 1
ATOM 705 O O . ARG A 1 88 ? -1.707 6.837 16.434 1.00 68.94 88 ARG A O 1
ATOM 712 N N . PRO A 1 89 ? -0.571 7.213 18.341 1.00 68.56 89 PRO A N 1
ATOM 713 C CA . PRO A 1 89 ? 0.308 6.064 18.168 1.00 68.56 89 PRO A CA 1
ATOM 714 C C . PRO A 1 89 ? -0.516 4.777 18.123 1.00 68.56 89 PRO A C 1
ATOM 716 O O . PRO A 1 89 ? -1.270 4.488 19.056 1.00 68.56 89 PRO A O 1
ATOM 719 N N . GLN A 1 90 ? -0.374 4.017 17.043 1.00 61.62 90 GLN A N 1
ATOM 720 C CA . GLN A 1 90 ? -0.970 2.693 16.940 1.00 61.62 90 GLN A CA 1
ATOM 721 C C . GLN A 1 90 ? -0.063 1.705 17.670 1.00 61.62 90 GLN A C 1
ATOM 723 O O . GLN A 1 90 ? 1.143 1.681 17.421 1.00 61.62 90 GLN A O 1
ATOM 728 N N . LYS A 1 91 ? -0.632 0.988 18.642 1.00 54.72 91 LYS A N 1
ATOM 729 C CA . LYS A 1 91 ? 0.058 -0.068 19.390 1.00 54.72 91 LYS A CA 1
ATOM 730 C C . LYS A 1 91 ? 0.069 -1.364 18.602 1.00 54.72 91 LYS A C 1
ATOM 732 O O . LYS A 1 91 ? -0.974 -1.641 17.973 1.00 54.72 91 LYS A O 1
#

Radius of gyration: 16.99 Å; Cα contacts (8 Å, |Δi|>4): 64; chains: 1; bounding box: 43×28×43 Å

Foldseek 3Di:
DVCDPVCVVVCVPPVVVVVDDDDPPDFFAVVLAPPHDFDKDWAFDDDDPDPDTDTDIDTDDDPVSVVVSVVVQVVADADPVGGGDDPDDDD